Protein AF-A0A8H4XTX0-F1 (afdb_monomer_lite)

Radius of gyration: 24.61 Å; chains: 1; bounding box: 65×36×65 Å

Sequence (91 aa):
MSEEAPPQTISSLVTEYFDQPPSCLEFCPVDPNYFVAGTYLLQETRESTGEKESESGTKEDDDEETAPISVKQTKTGSLQLWHLDVTASKL

Secondary structure (DSSP, 8-state):
---PPPPPPPPPS-----SS--SEEEE-SS-TTEEEEEEEEEEEEEE-SS-------------------EEEEEEEEEEEEEE--SS----

Foldseek 3Di:
DDDDDDDDDDDDLDDDDDPADFPDKDADPVDRQKIKTKFKDKDKDFDDPDDDDDDDDDDDDDDDDDDDRDIDIDIDMDIDMGGHDPPPSPD

pLDDT: mean 77.55, std 17.59, range [35.53, 97.12]

Structure (mmCIF, N/CA/C/O backbone):
data_AF-A0A8H4XTX0-F1
#
_entry.id   AF-A0A8H4XTX0-F1
#
loop_
_atom_site.group_PDB
_atom_site.id
_atom_site.type_symbol
_atom_site.label_atom_id
_atom_site.label_alt_id
_atom_site.label_comp_id
_atom_site.label_asym_id
_atom_site.label_entity_id
_atom_site.label_seq_id
_atom_site.pdbx_PDB_ins_code
_atom_site.Cartn_x
_atom_site.Cartn_y
_atom_site.Cartn_z
_atom_site.occupancy
_atom_site.B_iso_or_equiv
_atom_site.auth_seq_id
_atom_site.auth_comp_id
_atom_site.auth_asym_id
_atom_site.auth_atom_id
_atom_site.pdbx_PDB_model_num
ATOM 1 N N . MET A 1 1 ? 37.396 19.064 -5.691 1.00 57.28 1 MET A N 1
ATOM 2 C CA . MET A 1 1 ? 36.017 19.195 -5.185 1.00 57.28 1 MET A CA 1
ATOM 3 C C . MET A 1 1 ? 35.130 18.657 -6.286 1.00 57.28 1 MET A C 1
ATOM 5 O O . MET A 1 1 ? 35.162 19.227 -7.366 1.00 57.28 1 MET A O 1
ATOM 9 N N . SER A 1 2 ? 34.508 17.496 -6.090 1.00 71.94 2 SER A N 1
ATOM 10 C CA . SER A 1 2 ? 33.612 16.919 -7.097 1.00 71.94 2 SE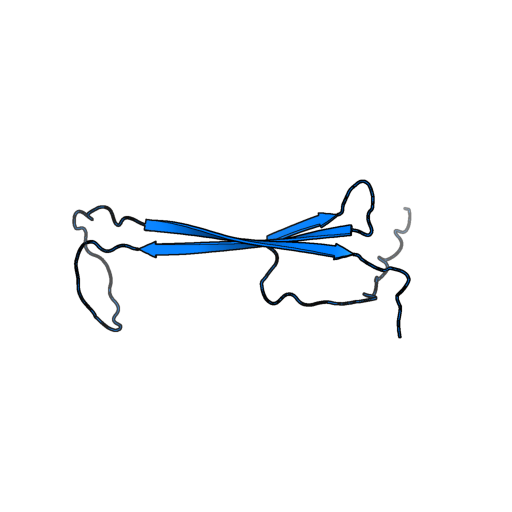R A CA 1
ATOM 11 C C . SER A 1 2 ? 32.307 17.704 -7.076 1.00 71.94 2 SER A C 1
ATOM 13 O O . SER A 1 2 ? 31.720 17.871 -6.011 1.00 71.94 2 SER A O 1
ATOM 15 N N . GLU A 1 3 ? 31.911 18.234 -8.224 1.00 75.75 3 GLU A N 1
ATOM 16 C CA . GLU A 1 3 ? 30.639 18.927 -8.406 1.00 75.75 3 GLU A CA 1
ATOM 17 C C . GLU A 1 3 ? 29.517 17.879 -8.335 1.00 75.75 3 GLU A C 1
ATOM 19 O O . GLU A 1 3 ? 29.500 16.928 -9.118 1.00 75.75 3 GLU A O 1
ATOM 24 N N . GLU A 1 4 ? 28.647 17.978 -7.328 1.00 77.44 4 GLU A N 1
ATOM 25 C CA . GLU A 1 4 ? 27.488 17.095 -7.182 1.00 77.44 4 GLU A CA 1
ATOM 26 C C . GLU A 1 4 ? 26.425 17.530 -8.197 1.00 77.44 4 GLU A C 1
ATOM 28 O O . GLU A 1 4 ? 26.048 18.702 -8.252 1.00 77.44 4 GLU A O 1
ATOM 33 N N . ALA A 1 5 ? 25.983 16.606 -9.051 1.00 81.12 5 ALA A N 1
ATOM 34 C CA . ALA A 1 5 ? 24.970 16.903 -10.055 1.00 81.12 5 ALA A CA 1
ATOM 35 C C . ALA A 1 5 ? 23.633 17.272 -9.378 1.00 81.12 5 ALA A C 1
ATOM 37 O O . ALA A 1 5 ? 23.267 16.645 -8.381 1.00 81.12 5 ALA A O 1
ATOM 38 N N . PRO A 1 6 ? 22.877 18.251 -9.913 1.00 83.50 6 PRO A N 1
ATOM 39 C CA . PRO A 1 6 ? 21.607 18.657 -9.324 1.00 83.50 6 PRO A CA 1
ATOM 40 C C . PRO A 1 6 ? 20.596 17.493 -9.314 1.00 83.50 6 PRO A C 1
ATOM 42 O O . PRO A 1 6 ? 20.590 16.675 -10.241 1.00 83.50 6 PRO A O 1
ATOM 45 N N . PRO A 1 7 ? 19.722 17.411 -8.292 1.00 83.38 7 PRO A N 1
ATOM 46 C CA . PRO A 1 7 ? 18.752 16.330 -8.166 1.00 83.38 7 PRO A CA 1
ATOM 47 C C . PRO A 1 7 ? 17.774 16.340 -9.344 1.00 83.38 7 PRO A C 1
ATOM 49 O O . PRO A 1 7 ? 17.212 17.375 -9.703 1.00 83.38 7 PRO A O 1
ATOM 52 N N . GLN A 1 8 ? 17.562 15.171 -9.946 1.00 84.50 8 GLN A N 1
ATOM 53 C CA . GLN A 1 8 ? 16.638 15.024 -11.066 1.00 84.50 8 GLN A CA 1
ATOM 54 C C . GLN A 1 8 ? 15.193 14.986 -10.562 1.00 84.50 8 GLN A C 1
ATOM 56 O O . GLN A 1 8 ? 14.870 14.263 -9.620 1.00 84.50 8 GLN A O 1
ATOM 61 N N . THR A 1 9 ? 14.309 15.756 -11.195 1.00 86.81 9 THR A N 1
ATOM 62 C CA . THR A 1 9 ? 12.875 15.730 -10.891 1.00 86.81 9 THR A CA 1
ATOM 63 C C . THR A 1 9 ? 12.223 14.549 -11.604 1.00 86.81 9 THR A C 1
ATOM 65 O O . THR A 1 9 ? 12.201 14.501 -12.831 1.00 86.81 9 THR A O 1
ATOM 68 N N . ILE A 1 10 ? 11.681 13.602 -10.840 1.00 86.69 10 ILE A N 1
ATOM 69 C CA . ILE A 1 10 ? 10.922 12.467 -11.377 1.00 86.69 10 ILE A CA 1
ATOM 70 C C . ILE A 1 10 ? 9.439 12.854 -11.414 1.00 86.69 10 ILE A C 1
ATOM 72 O O . ILE A 1 10 ? 8.855 13.176 -10.380 1.00 86.69 10 ILE A O 1
ATOM 76 N N . SER A 1 11 ? 8.832 12.837 -12.602 1.00 86.94 11 SER A N 1
ATOM 77 C CA . SER A 1 11 ? 7.390 13.044 -12.786 1.00 86.94 11 SER A CA 1
ATOM 78 C C . SER A 1 11 ? 6.617 11.738 -12.594 1.00 86.94 11 SER A C 1
ATOM 80 O O . SER A 1 11 ? 7.061 10.690 -13.061 1.00 86.94 11 SER A O 1
ATOM 82 N N . SER A 1 12 ? 5.441 11.802 -11.967 1.00 87.19 12 SER A N 1
ATOM 83 C CA . SER A 1 12 ? 4.564 10.634 -11.824 1.00 87.19 12 SER A CA 1
ATOM 84 C C . SER A 1 12 ? 3.964 10.216 -13.171 1.00 87.19 12 SER A C 1
ATOM 86 O O . SER A 1 12 ? 3.515 11.074 -13.930 1.00 87.19 12 SER A O 1
ATOM 88 N N . LEU A 1 13 ? 3.938 8.909 -13.454 1.00 84.00 13 LEU A N 1
ATOM 89 C CA . LEU A 1 13 ? 3.253 8.343 -14.625 1.00 84.00 13 LEU A CA 1
ATOM 90 C C . LEU A 1 13 ? 1.751 8.156 -14.373 1.00 84.00 13 LEU A C 1
ATOM 92 O O . LEU A 1 13 ? 0.944 8.384 -15.267 1.00 84.00 13 LEU A O 1
ATOM 96 N N . VAL A 1 14 ? 1.386 7.748 -13.155 1.00 84.94 14 VAL A N 1
ATOM 97 C CA . VAL A 1 14 ? 0.008 7.487 -12.723 1.00 84.94 14 VAL A CA 1
ATOM 98 C C . VAL A 1 14 ? -0.130 7.945 -11.277 1.00 84.94 14 VAL A C 1
ATOM 100 O O . VAL A 1 14 ? 0.734 7.667 -10.447 1.00 84.94 14 VAL A O 1
ATOM 103 N N . THR A 1 15 ? -1.228 8.629 -10.971 1.00 87.38 15 THR A N 1
ATOM 104 C CA . THR A 1 15 ? -1.571 9.035 -9.607 1.00 87.38 15 THR A CA 1
ATOM 105 C C . THR A 1 15 ? -2.971 8.536 -9.299 1.00 87.38 15 THR A C 1
ATOM 107 O O . THR A 1 15 ? -3.925 8.952 -9.949 1.00 87.38 15 THR A O 1
ATOM 110 N N . GLU A 1 16 ? -3.076 7.670 -8.297 1.00 86.81 16 GLU A N 1
ATOM 111 C CA . GLU A 1 16 ? -4.341 7.139 -7.790 1.00 86.81 16 GLU A CA 1
ATOM 112 C C . GLU A 1 16 ? -4.582 7.641 -6.368 1.00 86.81 16 GLU A C 1
ATOM 114 O O . GLU A 1 16 ? -3.644 7.794 -5.578 1.00 86.81 16 GLU A O 1
ATOM 119 N N . TYR A 1 17 ? -5.847 7.899 -6.042 1.00 88.69 17 TYR A N 1
ATOM 120 C CA . TYR A 1 17 ? -6.260 8.395 -4.733 1.00 88.69 17 TYR A CA 1
ATOM 121 C C . TYR A 1 17 ? -7.096 7.344 -4.012 1.00 88.69 17 TYR A C 1
ATOM 123 O O . TYR A 1 17 ? -8.008 6.755 -4.583 1.00 88.69 17 TYR A O 1
ATOM 131 N N . PHE A 1 18 ? -6.791 7.136 -2.736 1.00 86.06 18 PHE A N 1
ATOM 132 C CA . PHE A 1 18 ? -7.526 6.220 -1.874 1.00 86.06 18 PHE A CA 1
ATOM 133 C C . PHE A 1 18 ? -8.614 6.974 -1.107 1.00 86.06 18 PHE A C 1
ATOM 135 O O . PHE A 1 18 ? -8.373 8.078 -0.618 1.00 86.06 18 PHE A O 1
ATOM 142 N N . ASP A 1 19 ? -9.781 6.346 -0.936 1.00 86.75 19 ASP A N 1
ATOM 143 C CA . ASP A 1 19 ? -10.891 6.913 -0.153 1.00 86.75 19 ASP A CA 1
ATOM 144 C C . ASP A 1 19 ? -10.531 7.100 1.329 1.00 86.75 19 ASP A C 1
ATOM 146 O O . ASP A 1 19 ? -11.070 7.967 2.017 1.00 86.75 19 ASP A O 1
ATOM 150 N N . GLN A 1 20 ? -9.615 6.271 1.835 1.00 84.94 20 GLN A N 1
ATOM 151 C CA . GLN A 1 20 ? -9.085 6.348 3.191 1.00 84.94 20 GLN A CA 1
ATOM 152 C C . GLN A 1 20 ? -7.558 6.437 3.158 1.00 84.94 20 GLN A C 1
ATOM 154 O O . GLN A 1 20 ? -6.929 5.797 2.313 1.00 84.94 20 GLN A O 1
ATOM 159 N N . PRO A 1 21 ? -6.939 7.183 4.090 1.00 87.50 21 PRO A N 1
ATOM 160 C CA . PRO A 1 21 ? -5.490 7.287 4.147 1.00 87.50 21 PRO A CA 1
ATOM 161 C C . PRO A 1 21 ? -4.870 5.906 4.430 1.00 87.50 21 PRO A C 1
ATOM 163 O O . PRO A 1 21 ? -5.216 5.277 5.439 1.00 87.50 21 PRO A O 1
ATOM 166 N N . PRO A 1 22 ? -3.952 5.417 3.578 1.00 90.00 22 PRO A N 1
ATOM 167 C CA . PRO A 1 22 ? -3.248 4.176 3.850 1.00 90.00 22 PRO A CA 1
ATOM 168 C C . PRO A 1 22 ? -2.350 4.356 5.076 1.00 90.00 22 PRO A C 1
ATOM 170 O O . PRO A 1 22 ? -1.681 5.372 5.251 1.00 90.00 22 PRO A O 1
ATOM 173 N N . SER A 1 23 ? -2.347 3.353 5.944 1.00 92.81 23 SER A N 1
ATOM 174 C CA . SER A 1 23 ? -1.518 3.300 7.149 1.00 92.81 23 SER A CA 1
ATOM 175 C C . SER A 1 23 ? -0.201 2.565 6.908 1.00 92.81 23 SER A C 1
ATOM 177 O O . SER A 1 23 ? 0.790 2.849 7.575 1.00 92.81 23 SER A O 1
ATOM 179 N N . CYS A 1 24 ? -0.173 1.631 5.955 1.00 91.25 24 CYS A N 1
ATOM 180 C CA . CYS A 1 24 ? 1.043 0.960 5.507 1.00 91.25 24 CYS A CA 1
ATOM 181 C C . CYS A 1 24 ? 0.990 0.653 4.005 1.00 91.25 24 CYS A C 1
ATOM 183 O O . CYS A 1 24 ? -0.089 0.531 3.417 1.00 91.25 24 CYS A O 1
ATOM 185 N N . LEU A 1 25 ? 2.172 0.525 3.402 1.00 94.31 25 LEU A N 1
ATOM 186 C CA . LEU A 1 25 ? 2.362 0.084 2.025 1.00 94.31 25 LEU A CA 1
ATOM 187 C C . LEU A 1 25 ? 3.609 -0.799 1.957 1.00 94.31 25 LEU A C 1
ATOM 189 O O . LEU A 1 25 ? 4.651 -0.428 2.496 1.00 94.31 25 LEU A O 1
ATOM 193 N N . GLU A 1 26 ? 3.505 -1.947 1.293 1.00 96.12 26 GLU A N 1
ATOM 194 C CA . GLU A 1 26 ? 4.625 -2.873 1.116 1.00 96.12 26 GLU A CA 1
ATOM 195 C C . GLU A 1 26 ? 4.592 -3.505 -0.277 1.00 96.12 26 GLU A C 1
ATOM 197 O O . GLU A 1 26 ? 3.562 -4.023 -0.713 1.00 96.12 26 GLU A O 1
ATOM 202 N N . PHE A 1 27 ? 5.728 -3.465 -0.972 1.00 96.12 27 PHE A N 1
ATOM 203 C CA . PHE A 1 27 ? 5.919 -4.162 -2.242 1.00 96.12 27 PHE A CA 1
ATOM 204 C C . PHE A 1 27 ? 6.289 -5.624 -2.001 1.00 96.12 27 PHE A C 1
ATOM 206 O O . PHE A 1 27 ? 7.035 -5.944 -1.075 1.00 96.12 27 PHE A O 1
ATOM 213 N N . CYS A 1 28 ? 5.808 -6.517 -2.863 1.00 95.69 28 CYS A N 1
ATOM 214 C CA . CYS A 1 28 ? 6.192 -7.919 -2.809 1.00 95.69 28 CYS A CA 1
ATOM 215 C C . CYS A 1 28 ? 7.686 -8.062 -3.164 1.00 95.69 28 CYS A C 1
ATOM 217 O O . CYS A 1 28 ? 8.115 -7.604 -4.225 1.00 95.69 28 CYS A O 1
ATOM 219 N N . PRO A 1 29 ? 8.498 -8.732 -2.325 1.00 96.06 29 PRO A N 1
ATOM 220 C CA . PRO A 1 29 ? 9.936 -8.860 -2.566 1.00 96.06 29 PRO A CA 1
ATOM 221 C C . PRO A 1 29 ? 10.270 -9.782 -3.748 1.00 96.06 29 PRO A C 1
ATOM 223 O O . PRO A 1 29 ? 11.370 -9.708 -4.288 1.00 96.06 29 PRO A O 1
ATOM 226 N N . VAL A 1 30 ? 9.345 -10.671 -4.129 1.00 97.12 30 VAL A N 1
ATOM 227 C CA . VAL A 1 30 ? 9.518 -11.616 -5.246 1.00 97.12 30 VAL A CA 1
ATOM 228 C C . VAL A 1 30 ? 9.061 -11.008 -6.572 1.00 97.12 30 VAL A C 1
ATOM 230 O O . VAL A 1 30 ? 9.661 -11.294 -7.604 1.00 97.12 30 VAL A O 1
ATOM 233 N N . ASP A 1 31 ? 8.026 -10.166 -6.546 1.00 94.44 31 ASP A N 1
ATOM 234 C CA . ASP A 1 31 ? 7.495 -9.487 -7.727 1.00 94.44 31 ASP A CA 1
ATOM 235 C C . ASP A 1 31 ? 7.150 -8.023 -7.390 1.00 94.44 31 ASP A C 1
ATOM 237 O O . ASP A 1 31 ? 6.087 -7.757 -6.822 1.00 94.44 31 ASP A O 1
ATOM 241 N N . PRO A 1 32 ? 8.024 -7.060 -7.736 1.00 92.75 32 PRO A N 1
ATOM 242 C CA . PRO A 1 32 ? 7.872 -5.659 -7.350 1.00 92.75 32 PRO A CA 1
ATOM 243 C C . PRO A 1 32 ? 6.728 -4.943 -8.077 1.00 92.75 32 PRO A C 1
ATOM 245 O O . PRO A 1 32 ? 6.450 -3.787 -7.768 1.00 92.75 32 PRO A O 1
ATOM 248 N N . ASN A 1 33 ? 6.049 -5.599 -9.024 1.00 93.69 33 ASN A N 1
ATOM 249 C CA . ASN A 1 33 ? 4.837 -5.043 -9.616 1.00 93.69 33 ASN A CA 1
ATOM 250 C C . ASN A 1 33 ? 3.622 -5.239 -8.705 1.00 93.69 33 ASN A C 1
ATOM 252 O O . ASN A 1 33 ? 2.613 -4.572 -8.898 1.00 93.69 33 ASN A O 1
ATOM 256 N N . TYR A 1 34 ? 3.689 -6.108 -7.696 1.00 94.94 34 TYR A N 1
ATOM 257 C CA . TYR A 1 34 ? 2.617 -6.249 -6.719 1.00 94.94 34 TYR A CA 1
ATOM 258 C C . TYR A 1 34 ? 2.943 -5.500 -5.436 1.00 94.94 34 TYR A C 1
ATOM 260 O O . TYR A 1 34 ? 4.054 -5.581 -4.910 1.00 94.94 34 TYR A O 1
ATOM 268 N N . PHE A 1 35 ? 1.943 -4.825 -4.885 1.00 95.06 35 PHE A N 1
ATOM 269 C CA . PHE A 1 35 ? 2.043 -4.225 -3.563 1.00 95.06 35 PHE A CA 1
ATOM 270 C C . PHE A 1 35 ? 0.726 -4.332 -2.809 1.00 95.06 35 PHE A C 1
ATOM 272 O O . PHE A 1 35 ? -0.348 -4.479 -3.396 1.00 95.06 35 PHE A O 1
ATOM 279 N N . VAL A 1 36 ? 0.818 -4.262 -1.488 1.00 95.69 36 VAL A N 1
ATOM 280 C CA . VAL A 1 36 ? -0.340 -4.208 -0.603 1.00 95.69 36 VAL A CA 1
ATOM 281 C C . VAL A 1 36 ? -0.417 -2.816 0.003 1.00 95.69 36 VAL A C 1
ATOM 283 O O . VAL A 1 36 ? 0.573 -2.312 0.532 1.00 95.69 36 VAL A O 1
ATOM 286 N N . ALA A 1 37 ? -1.599 -2.210 -0.060 1.00 95.12 37 ALA A N 1
ATOM 287 C CA . ALA A 1 37 ? -1.936 -1.004 0.686 1.00 95.12 37 ALA A CA 1
ATOM 288 C C . ALA A 1 37 ? -2.904 -1.384 1.810 1.00 95.12 37 ALA A C 1
ATOM 290 O O . ALA A 1 37 ? -3.927 -2.033 1.568 1.00 95.12 37 ALA A O 1
ATOM 291 N N . GLY A 1 38 ? -2.560 -1.019 3.044 1.00 94.69 38 GLY A N 1
ATOM 292 C CA . GLY A 1 38 ? -3.359 -1.327 4.224 1.00 94.69 38 GLY A CA 1
ATOM 293 C C . GLY A 1 38 ? -3.939 -0.077 4.862 1.00 94.69 38 GLY A C 1
ATOM 294 O O . GLY A 1 38 ? -3.225 0.905 5.056 1.00 94.69 38 GLY A O 1
ATOM 295 N N . THR A 1 39 ? -5.216 -0.125 5.238 1.00 93.31 39 THR A N 1
ATOM 296 C CA . THR A 1 39 ? -5.852 0.902 6.073 1.00 93.31 39 THR A CA 1
ATOM 297 C C . THR A 1 39 ? -6.024 0.393 7.496 1.00 93.31 39 THR A C 1
ATOM 299 O O . THR A 1 39 ? -6.253 -0.797 7.732 1.00 93.31 39 THR A O 1
ATOM 302 N N . TYR A 1 40 ? -5.912 1.302 8.457 1.00 89.62 40 TYR A N 1
ATOM 303 C CA . TYR A 1 40 ? -6.048 1.004 9.872 1.00 89.62 40 TYR A CA 1
ATOM 304 C C . TYR A 1 40 ? -6.920 2.058 10.545 1.00 89.62 40 TYR A C 1
ATOM 306 O O . TYR A 1 40 ? -6.573 3.237 10.575 1.00 89.62 40 TYR A O 1
ATOM 314 N N . LEU A 1 41 ? -8.046 1.630 11.109 1.00 86.19 41 LEU A N 1
ATOM 315 C CA . LEU A 1 41 ? -9.006 2.506 11.764 1.00 86.19 41 LEU A CA 1
ATOM 316 C C . LEU A 1 41 ? -9.215 2.063 13.214 1.00 86.19 41 LEU A C 1
ATOM 318 O O . LEU A 1 41 ? -9.730 0.977 13.489 1.00 86.19 41 LEU A O 1
ATOM 322 N N . LEU A 1 42 ? -8.822 2.935 14.143 1.00 86.81 42 LEU A N 1
ATOM 323 C CA . LEU A 1 42 ? -9.135 2.824 15.565 1.00 86.81 42 LEU A CA 1
ATOM 324 C C . LEU A 1 42 ? -10.351 3.690 15.868 1.00 86.81 42 LEU A C 1
ATOM 326 O O . LEU A 1 42 ? -10.325 4.897 15.642 1.00 86.81 42 LEU A O 1
ATOM 330 N N . GLN A 1 43 ? -11.396 3.074 16.403 1.00 85.88 43 GLN A N 1
ATOM 331 C CA . GLN A 1 43 ? -12.576 3.776 16.889 1.00 85.88 43 GLN A CA 1
ATOM 332 C C . GLN A 1 43 ? -12.650 3.634 18.400 1.00 85.88 43 GLN A C 1
ATOM 334 O O . GLN A 1 43 ? -12.655 2.522 18.923 1.00 85.88 43 GLN A O 1
ATOM 339 N N . GLU A 1 44 ? -12.707 4.760 19.098 1.00 88.44 44 GLU A N 1
ATOM 340 C CA . GLU A 1 44 ? -12.915 4.797 20.538 1.00 88.44 44 GLU A CA 1
ATOM 341 C C . GLU A 1 44 ? -14.415 4.867 20.836 1.00 88.44 44 GLU A C 1
ATOM 343 O O . GLU A 1 44 ? -15.130 5.702 20.289 1.00 88.44 44 GLU A O 1
ATOM 348 N N . THR A 1 45 ? -14.901 3.991 21.708 1.00 83.38 45 THR A N 1
ATOM 349 C CA . THR A 1 45 ? -16.242 4.061 22.286 1.00 83.38 45 THR A CA 1
ATOM 350 C C . THR A 1 45 ? -16.092 4.225 23.788 1.00 83.38 45 THR A C 1
ATOM 352 O O . THR A 1 45 ? -15.565 3.348 24.475 1.00 83.38 45 THR A O 1
ATOM 355 N N . ARG A 1 46 ? -16.541 5.370 24.300 1.00 82.81 46 ARG A N 1
ATOM 356 C CA . ARG A 1 46 ? -16.611 5.624 25.738 1.00 82.81 46 ARG A CA 1
ATOM 357 C C . ARG A 1 46 ? -17.950 5.105 26.232 1.00 82.81 46 ARG A C 1
ATOM 359 O O . ARG A 1 46 ? -18.985 5.669 25.892 1.00 82.81 46 ARG A O 1
ATOM 366 N N . GLU A 1 47 ? -17.934 4.026 27.003 1.00 70.88 47 GLU A N 1
ATOM 367 C CA . GLU A 1 47 ? -19.129 3.605 27.730 1.00 70.88 47 GLU A CA 1
ATOM 368 C C . GLU A 1 47 ? -19.166 4.380 29.048 1.00 70.88 47 GLU A C 1
ATOM 370 O O . GLU A 1 47 ? -18.435 4.077 29.992 1.00 70.88 47 GLU A O 1
ATOM 375 N N . SER A 1 48 ? -19.997 5.423 29.094 1.00 60.50 48 SER A N 1
ATOM 376 C CA . SER A 1 48 ? -20.426 6.031 30.349 1.00 60.50 48 SER A CA 1
ATOM 377 C C . SER A 1 48 ? -21.477 5.117 30.969 1.00 60.50 48 SER A C 1
ATOM 379 O O . SER A 1 48 ? -22.611 5.038 30.492 1.00 60.50 48 SER A O 1
ATOM 381 N N . THR A 1 49 ? -21.106 4.399 32.023 1.00 61.09 49 THR A N 1
ATOM 382 C CA . THR A 1 49 ? -22.058 3.648 32.845 1.00 61.09 49 THR A CA 1
ATOM 383 C C . THR A 1 49 ? -22.917 4.651 33.626 1.00 61.09 49 THR A C 1
ATOM 385 O O . THR A 1 49 ? -22.626 4.958 34.775 1.00 61.09 49 THR A O 1
ATOM 388 N N . GLY A 1 50 ? -23.935 5.228 32.983 1.00 51.62 50 GLY A N 1
ATOM 389 C CA . GLY A 1 50 ? -24.839 6.209 33.590 1.00 51.62 50 GLY A CA 1
ATOM 390 C C . GLY A 1 50 ? -25.370 7.219 32.576 1.00 51.62 50 GLY A C 1
ATOM 391 O O . GLY A 1 50 ? -24.619 7.991 31.994 1.00 51.62 50 GLY A O 1
ATOM 392 N N . GLU A 1 51 ? -26.675 7.169 32.349 1.00 55.06 51 GLU A N 1
ATOM 393 C CA . GLU A 1 51 ? -27.447 7.888 31.338 1.00 55.06 51 GLU A CA 1
ATOM 394 C C . GLU A 1 51 ? -27.454 9.413 31.561 1.00 55.06 51 GLU A C 1
ATOM 396 O O . GLU A 1 51 ? -27.697 9.861 32.684 1.00 55.06 51 GLU A O 1
ATOM 401 N N . LYS A 1 52 ? -27.305 10.207 30.487 1.00 44.06 52 LYS A N 1
ATOM 402 C CA . LYS A 1 52 ? -28.292 11.211 30.028 1.00 44.06 52 LYS A CA 1
ATOM 403 C C . LYS A 1 52 ? -27.758 12.064 28.878 1.00 44.06 52 LYS A C 1
ATOM 405 O O . LYS A 1 52 ? -26.617 12.512 28.873 1.00 44.06 52 LYS A O 1
ATOM 410 N N . GLU A 1 53 ? -28.647 12.275 27.915 1.00 53.19 53 GLU A N 1
ATOM 411 C CA . GLU A 1 53 ? -28.586 13.299 26.879 1.00 53.19 53 GLU A CA 1
ATOM 412 C C . GLU A 1 53 ? -28.142 14.645 27.473 1.00 53.19 53 GLU A C 1
ATOM 414 O O . GLU A 1 53 ? -28.765 15.120 28.420 1.00 53.19 53 GLU A O 1
ATOM 419 N N . SER A 1 54 ? -27.121 15.287 26.903 1.00 40.53 54 SER A N 1
ATOM 420 C CA . SER A 1 54 ? -27.148 16.743 26.769 1.00 40.53 54 SER A CA 1
ATOM 421 C C . SER A 1 54 ? -26.139 17.235 25.738 1.00 40.53 54 SER A C 1
ATOM 423 O O . SER A 1 54 ? -24.935 17.004 25.819 1.00 40.53 54 SER A O 1
ATOM 425 N N . GLU A 1 55 ? -26.699 17.947 24.772 1.00 45.66 55 GLU A N 1
ATOM 426 C CA . GLU A 1 55 ? -26.119 19.051 24.021 1.00 45.66 55 GLU A CA 1
ATOM 427 C C . GLU A 1 55 ? -25.020 19.824 24.778 1.00 45.66 55 GLU A C 1
ATOM 429 O O . GLU A 1 55 ? -25.192 20.184 25.941 1.00 45.66 55 GLU A O 1
ATOM 434 N N . SER A 1 56 ? -23.935 20.116 24.050 1.00 50.31 56 SER A N 1
ATOM 435 C CA . SER A 1 56 ? -23.151 21.361 24.072 1.00 50.31 56 SER A CA 1
ATOM 436 C C . SER A 1 56 ? -23.034 22.127 25.403 1.00 50.31 56 SER A C 1
ATOM 438 O O . SER A 1 56 ? -23.954 22.846 25.790 1.00 50.31 56 SER A O 1
ATOM 440 N N . GLY A 1 57 ? -21.826 22.197 25.974 1.00 41.25 57 GLY A N 1
ATOM 441 C CA . GLY A 1 57 ? -21.481 23.300 26.880 1.00 41.25 57 GLY A CA 1
ATOM 442 C C . GLY A 1 57 ? -20.213 23.109 27.710 1.00 41.25 57 GLY A C 1
ATOM 443 O O . GLY A 1 57 ? -20.112 22.185 28.499 1.00 41.25 57 GLY A O 1
ATOM 444 N N . THR A 1 58 ? -19.269 24.028 27.529 1.00 41.78 58 THR A N 1
ATOM 445 C CA . THR A 1 58 ? -17.998 24.263 28.240 1.00 41.78 58 THR A CA 1
ATOM 446 C C . THR A 1 58 ? -18.066 24.232 29.781 1.00 41.78 58 THR A C 1
ATOM 448 O O . THR A 1 58 ? -19.017 24.790 30.330 1.00 41.78 58 THR A O 1
ATOM 451 N N . LYS A 1 59 ? -16.982 23.745 30.433 1.00 35.53 59 LYS A N 1
ATOM 452 C CA . LYS A 1 59 ? -16.229 24.267 31.628 1.00 35.53 59 LYS A CA 1
ATOM 453 C C . LYS A 1 59 ? -15.639 23.098 32.448 1.00 35.53 59 LYS A C 1
ATOM 455 O O . LYS A 1 59 ? -16.352 22.138 32.694 1.00 35.53 59 LYS A O 1
ATOM 460 N N . GLU A 1 60 ? -14.310 22.973 32.546 1.00 48.09 60 GLU A N 1
ATOM 461 C CA . GLU A 1 60 ? -13.360 23.527 33.550 1.00 48.09 60 GLU A CA 1
ATOM 462 C C . GLU A 1 60 ? -13.480 22.905 34.958 1.00 48.09 60 GLU A C 1
ATOM 464 O O . GLU A 1 60 ? -14.573 22.856 35.507 1.00 48.09 60 GLU A O 1
ATOM 469 N N . ASP A 1 61 ? -12.317 22.432 35.439 1.00 53.59 61 ASP A N 1
ATOM 470 C CA . ASP A 1 61 ? -11.885 21.941 36.763 1.00 53.59 61 ASP A CA 1
ATOM 471 C C . ASP A 1 61 ? -12.932 21.603 37.843 1.00 53.59 61 ASP A C 1
ATOM 473 O O . ASP A 1 61 ? -13.604 22.499 38.343 1.00 53.59 61 ASP A O 1
ATOM 477 N N . ASP A 1 62 ? -12.938 20.345 38.316 1.00 42.09 62 ASP A N 1
ATOM 478 C CA . ASP A 1 62 ? -13.029 20.039 39.756 1.00 42.09 62 ASP A CA 1
ATOM 479 C C . ASP A 1 62 ? -12.544 18.603 40.068 1.00 42.09 62 ASP A C 1
ATOM 481 O O . ASP A 1 62 ? -12.785 17.654 39.317 1.00 42.09 62 ASP A O 1
ATOM 485 N N . ASP A 1 63 ? -11.805 18.485 41.169 1.00 63.59 63 ASP A N 1
ATOM 486 C CA . ASP A 1 63 ? -11.172 17.292 41.736 1.00 63.59 63 ASP A CA 1
ATOM 487 C C . ASP A 1 63 ? -12.234 16.403 42.419 1.00 63.59 63 ASP A C 1
ATOM 489 O O . ASP A 1 63 ? -12.574 16.612 43.579 1.00 63.59 63 ASP A O 1
ATOM 493 N N . GLU A 1 64 ? -12.787 15.410 41.711 1.00 53.25 64 GLU A N 1
ATOM 494 C CA . GLU A 1 64 ? -13.664 14.392 42.314 1.00 53.25 64 GLU A CA 1
ATOM 495 C C . GLU A 1 64 ? -13.359 12.996 41.738 1.00 53.25 64 GLU A C 1
ATOM 497 O O . GLU A 1 64 ? -13.219 12.808 40.525 1.00 53.25 64 GLU A O 1
ATOM 502 N N . GLU A 1 65 ? -13.205 12.024 42.644 1.00 59.84 65 GLU A N 1
ATOM 503 C 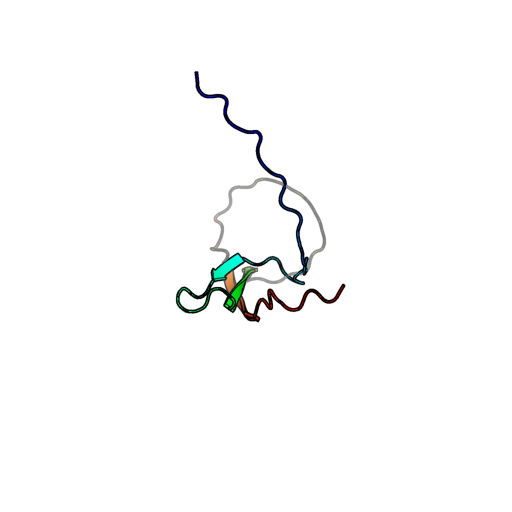CA . GLU A 1 65 ? -12.836 10.620 42.429 1.00 59.84 65 GLU A CA 1
ATOM 504 C C . GLU A 1 65 ? -13.506 10.021 41.178 1.00 59.84 65 GLU A C 1
ATOM 506 O O . GLU A 1 65 ? -14.652 9.570 41.187 1.00 59.84 65 GLU A O 1
ATOM 511 N N . THR A 1 66 ? -12.783 10.044 40.056 1.00 55.66 66 THR A N 1
ATOM 512 C CA . THR A 1 66 ? -13.334 9.673 38.753 1.00 55.66 66 THR A CA 1
ATOM 513 C C . THR A 1 66 ? -13.463 8.155 38.677 1.00 55.66 66 THR A C 1
ATOM 515 O O . THR A 1 66 ? -12.471 7.443 38.505 1.00 55.66 66 THR A O 1
ATOM 518 N N . ALA A 1 67 ? -14.693 7.643 38.787 1.00 62.00 67 ALA A N 1
ATOM 519 C CA . ALA A 1 67 ? -15.010 6.259 38.439 1.00 62.00 67 ALA A CA 1
ATOM 520 C C . ALA A 1 67 ? -14.376 5.914 37.072 1.00 62.00 67 ALA A C 1
ATOM 522 O O . ALA A 1 67 ? -14.420 6.747 36.161 1.00 62.00 67 ALA A O 1
ATOM 523 N N . PRO A 1 68 ? -13.763 4.727 36.896 1.00 59.50 68 PRO A N 1
ATOM 524 C CA . PRO A 1 68 ? -12.970 4.439 35.708 1.00 59.50 68 PRO A CA 1
ATOM 525 C C . PRO A 1 68 ? -13.860 4.483 34.463 1.00 59.50 68 PRO A C 1
ATOM 527 O O . PRO A 1 68 ? -14.668 3.584 34.229 1.00 59.50 68 PRO A O 1
ATOM 530 N N . ILE A 1 69 ? -13.702 5.533 33.655 1.00 66.75 69 ILE A N 1
ATOM 531 C CA . ILE A 1 69 ? -14.320 5.634 32.334 1.00 66.75 69 ILE A CA 1
ATOM 532 C C . ILE A 1 69 ? -13.750 4.480 31.510 1.00 66.75 69 ILE A C 1
ATOM 534 O O . ILE A 1 69 ? -12.568 4.478 31.158 1.00 66.75 69 ILE A O 1
ATOM 538 N N . SER A 1 70 ? -14.568 3.461 31.237 1.00 80.56 70 SER A N 1
ATOM 539 C CA . SER A 1 70 ? -14.124 2.330 30.430 1.00 80.56 70 SER A CA 1
ATOM 540 C C . SER A 1 70 ? -14.101 2.756 28.964 1.00 80.56 70 SER A C 1
ATOM 542 O O . SER A 1 70 ? -15.135 2.951 28.319 1.00 80.56 70 SER A O 1
ATOM 544 N N . VAL A 1 71 ? -12.895 2.971 28.451 1.00 83.62 71 VAL A N 1
ATOM 545 C CA . VAL A 1 71 ? -12.665 3.288 27.047 1.00 83.62 71 VAL A CA 1
ATOM 546 C C . VAL A 1 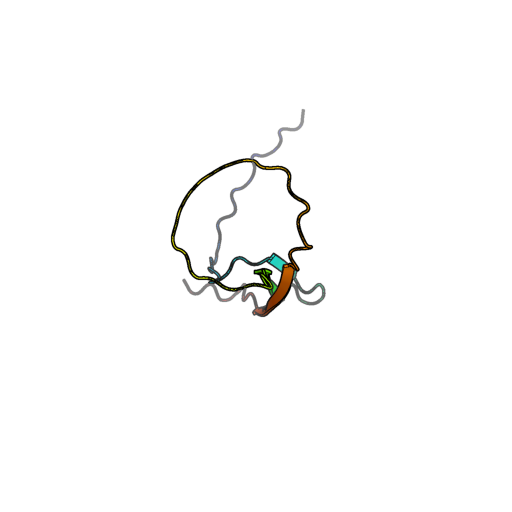71 ? -12.480 1.976 26.288 1.00 83.62 71 VAL A C 1
ATOM 548 O O . VAL A 1 71 ? -11.493 1.269 26.493 1.00 83.62 71 VAL A O 1
ATOM 551 N N . LYS A 1 72 ? -13.423 1.635 25.406 1.00 88.38 72 LYS A N 1
ATOM 552 C CA . LYS A 1 72 ? -13.290 0.502 24.481 1.00 88.38 72 LYS A CA 1
ATOM 553 C C . LYS A 1 72 ? -12.743 1.003 23.152 1.00 88.38 72 LYS A C 1
ATOM 555 O O . LYS A 1 72 ? -13.187 2.027 22.645 1.00 88.38 72 LYS A O 1
ATOM 560 N N . GLN A 1 73 ? -11.795 0.278 22.570 1.00 85.44 73 GLN A N 1
ATOM 561 C CA . GLN A 1 73 ? -11.272 0.583 21.240 1.00 85.44 73 GLN A CA 1
ATOM 562 C C . GLN A 1 73 ? -11.578 -0.565 20.282 1.00 85.44 73 GLN A C 1
ATOM 564 O O . GLN A 1 73 ? -11.192 -1.708 20.526 1.00 85.44 73 GLN A O 1
ATOM 569 N N . THR A 1 74 ? -12.250 -0.252 19.178 1.00 86.44 74 THR A N 1
ATOM 570 C CA . THR A 1 74 ? -12.496 -1.186 18.080 1.00 86.44 74 THR A CA 1
ATOM 571 C C . THR A 1 74 ? -11.474 -0.932 16.985 1.00 86.44 74 THR A C 1
ATOM 573 O O . THR A 1 74 ? -11.295 0.195 16.524 1.00 86.44 74 THR A O 1
ATOM 576 N N . LYS A 1 75 ? -10.795 -1.997 16.564 1.00 88.69 75 LYS A N 1
ATOM 577 C CA . LYS A 1 75 ? -9.795 -1.972 15.500 1.00 88.69 75 LYS A CA 1
ATOM 578 C C . LYS A 1 75 ? -10.395 -2.570 14.234 1.00 88.69 75 LYS A C 1
ATOM 580 O O . LYS A 1 75 ? -10.763 -3.742 14.218 1.00 88.69 75 LYS A O 1
ATOM 585 N N . THR A 1 76 ? -10.463 -1.767 13.182 1.00 91.25 76 THR A N 1
ATOM 586 C CA . THR A 1 76 ? -10.912 -2.175 11.846 1.00 91.25 76 THR A CA 1
ATOM 587 C C . THR A 1 76 ? -9.893 -1.732 10.798 1.00 91.25 76 THR A C 1
ATOM 589 O O . THR A 1 76 ? -8.918 -1.048 11.114 1.00 91.25 76 THR A O 1
ATOM 592 N N . GLY A 1 77 ? -10.062 -2.173 9.557 1.00 90.62 77 GLY A N 1
ATOM 593 C CA . GLY A 1 77 ? -9.143 -1.856 8.474 1.00 90.62 77 GLY A CA 1
ATOM 594 C C . GLY A 1 77 ? -9.420 -2.695 7.238 1.00 90.62 77 GLY A C 1
ATOM 595 O O . GLY A 1 77 ? -10.316 -3.542 7.234 1.00 90.62 77 GLY A O 1
ATOM 596 N N . SER A 1 78 ? -8.632 -2.463 6.198 1.00 92.31 78 SER A N 1
ATOM 597 C CA . SER A 1 78 ? -8.694 -3.218 4.951 1.00 92.31 78 SER A CA 1
ATOM 598 C C . SER A 1 78 ? -7.293 -3.463 4.402 1.00 92.31 78 SER A C 1
ATOM 600 O O . SER A 1 78 ? -6.360 -2.721 4.709 1.00 92.31 78 SER A O 1
ATOM 602 N N . LEU A 1 79 ? -7.149 -4.517 3.601 1.00 93.56 79 LEU A N 1
ATOM 603 C CA . LEU A 1 79 ? -5.950 -4.792 2.817 1.00 93.56 79 LEU A CA 1
ATOM 604 C C . LEU A 1 79 ? -6.364 -4.893 1.355 1.00 93.56 79 LEU A C 1
ATOM 606 O O . LEU A 1 79 ? -7.249 -5.678 1.012 1.00 93.56 79 LEU A O 1
ATOM 610 N N . GLN A 1 80 ? -5.722 -4.100 0.506 1.00 93.69 80 GLN A N 1
ATOM 611 C CA . GLN A 1 80 ? -5.945 -4.100 -0.934 1.00 93.69 80 GLN A CA 1
ATOM 612 C C . GLN A 1 80 ? -4.670 -4.571 -1.630 1.00 93.69 80 GLN A C 1
ATOM 614 O O . GLN A 1 80 ? -3.597 -4.018 -1.387 1.00 93.69 80 GLN A O 1
ATOM 619 N N . LEU A 1 81 ? -4.789 -5.586 -2.490 1.00 95.19 81 LEU A N 1
ATOM 620 C CA . LEU A 1 81 ? -3.709 -6.028 -3.371 1.00 95.19 81 LEU A CA 1
ATOM 621 C C . LEU A 1 81 ? -3.783 -5.244 -4.679 1.00 95.19 81 LEU A C 1
ATOM 623 O O . LEU A 1 81 ? -4.816 -5.244 -5.346 1.00 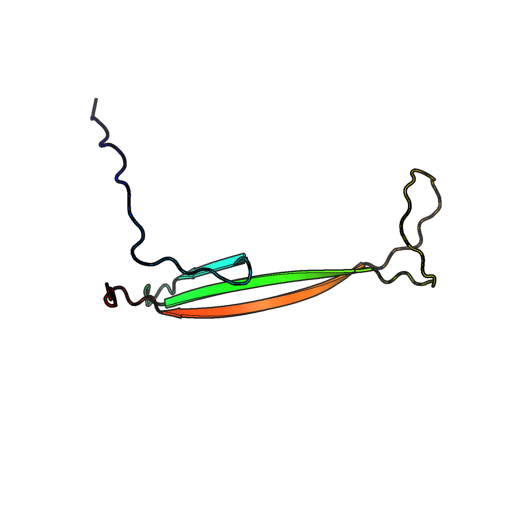95.19 81 LEU A O 1
ATOM 627 N N . TRP A 1 82 ? -2.670 -4.628 -5.046 1.00 93.50 82 TRP A N 1
ATOM 628 C CA . TRP A 1 82 ? -2.520 -3.859 -6.268 1.00 93.50 82 TRP A CA 1
ATOM 629 C C . TRP A 1 82 ? -1.479 -4.497 -7.176 1.00 93.50 82 TRP A C 1
ATOM 631 O O . TRP A 1 82 ? -0.505 -5.089 -6.709 1.00 93.50 82 TRP A O 1
ATOM 641 N N . HIS A 1 83 ? -1.696 -4.342 -8.479 1.00 92.94 83 HIS A N 1
ATOM 642 C CA . HIS A 1 83 ? -0.734 -4.676 -9.517 1.00 92.94 83 HIS A CA 1
ATOM 643 C C . HIS A 1 83 ? -0.410 -3.412 -10.313 1.00 92.94 83 HIS A C 1
ATOM 645 O O . HIS A 1 83 ? -1.293 -2.796 -10.910 1.00 92.94 83 HIS A O 1
ATOM 651 N N . LEU A 1 84 ? 0.860 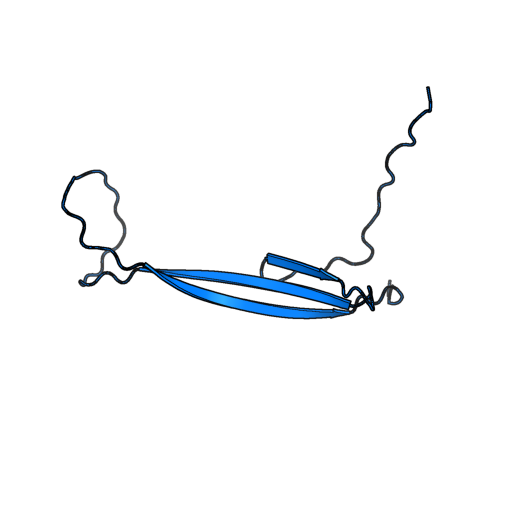-3.032 -10.304 1.00 89.69 84 LEU A N 1
ATOM 652 C CA . LEU A 1 84 ? 1.417 -1.918 -11.041 1.00 89.69 84 LEU A CA 1
ATOM 653 C C . LEU A 1 84 ? 1.789 -2.393 -12.445 1.00 89.69 84 LEU A C 1
ATOM 655 O O . LEU A 1 84 ? 2.822 -3.028 -12.654 1.00 89.69 84 LEU A O 1
ATOM 659 N N . ASP A 1 85 ? 0.956 -2.062 -13.425 1.00 84.62 85 ASP A N 1
ATOM 660 C CA . ASP A 1 85 ? 1.306 -2.285 -14.822 1.00 84.62 85 ASP A CA 1
ATOM 66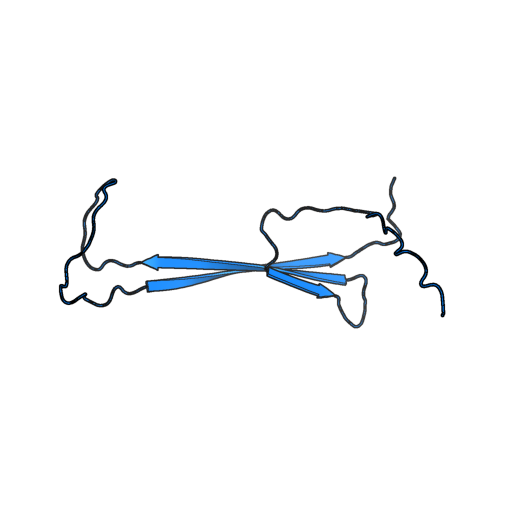1 C C . ASP A 1 85 ? 2.161 -1.121 -15.341 1.00 84.62 85 ASP A C 1
ATOM 663 O O . ASP A 1 85 ? 1.660 -0.095 -15.800 1.00 84.62 85 ASP A O 1
ATOM 667 N N . VAL A 1 86 ? 3.481 -1.301 -15.278 1.00 74.94 86 VAL A N 1
ATOM 668 C CA . VAL A 1 86 ? 4.468 -0.336 -15.790 1.00 74.94 86 VAL A CA 1
ATOM 669 C C . VAL A 1 86 ? 4.398 -0.141 -17.310 1.00 74.94 86 VAL A C 1
ATOM 671 O O . VAL A 1 86 ? 4.962 0.818 -17.835 1.00 74.94 86 VAL A O 1
ATOM 674 N N . THR A 1 87 ? 3.712 -1.033 -18.032 1.00 75.44 87 THR A N 1
ATOM 675 C CA . THR A 1 87 ? 3.568 -0.980 -19.493 1.00 75.44 87 THR A CA 1
ATOM 676 C C . THR A 1 87 ? 2.238 -0.389 -19.943 1.00 75.44 87 THR A C 1
ATOM 678 O O . THR A 1 87 ? 2.154 0.133 -21.055 1.00 75.44 87 THR A O 1
ATOM 681 N N . ALA A 1 88 ? 1.225 -0.371 -19.072 1.00 65.06 88 ALA A N 1
ATOM 682 C CA . ALA A 1 88 ? -0.077 0.242 -19.318 1.00 65.06 88 ALA A CA 1
ATOM 683 C C . ALA A 1 88 ? -0.045 1.775 -19.234 1.00 65.06 88 ALA A C 1
ATOM 685 O O . ALA A 1 88 ? -0.991 2.398 -18.754 1.00 65.06 88 ALA A O 1
ATOM 686 N N . SER A 1 89 ? 1.004 2.399 -19.778 1.00 56.31 89 SER A N 1
ATOM 687 C CA . SER A 1 89 ? 0.987 3.810 -20.168 1.00 56.31 89 SER A CA 1
ATOM 688 C C . SER A 1 89 ? -0.018 3.998 -21.312 1.00 56.31 89 SER A C 1
ATOM 690 O O . SER A 1 89 ? 0.349 4.237 -22.461 1.00 56.31 89 SER A O 1
ATOM 692 N N . LYS A 1 90 ? -1.313 3.836 -21.025 1.00 51.97 90 LYS A N 1
ATOM 693 C CA . LYS A 1 90 ? -2.362 4.417 -21.847 1.00 51.97 90 LYS A CA 1
ATOM 694 C C . LYS A 1 90 ? -2.357 5.910 -21.546 1.00 51.97 90 LYS A C 1
ATOM 696 O O . LYS A 1 90 ? -2.933 6.349 -20.556 1.00 51.97 90 LYS A O 1
ATOM 701 N N . LEU A 1 91 ? -1.626 6.635 -22.390 1.00 45.06 91 LEU A N 1
ATOM 702 C CA . LEU A 1 91 ? -1.885 8.042 -22.689 1.00 45.06 91 LEU A CA 1
ATOM 703 C C . LEU A 1 91 ? -3.348 8.231 -23.111 1.00 45.06 91 LEU A C 1
ATOM 705 O O . LEU A 1 91 ? -3.866 7.348 -23.840 1.00 45.06 91 LEU A O 1
#